Protein AF-A0A914YES5-F1 (afdb_monomer_lite)

Sequence (134 aa):
MFKFFRYTSSVRSEEGLPSLRVFNPQNTENTIIYAWILKYPDDNKVALPSVHLTKKTRITLVGTNIKVRKERAAKGCIVDLSEIHWTQFPSKDAIVLKIEFAAKSNHNPLKILHRNHQHHHRRHHQPEEDDSEI

Foldseek 3Di:
DDDQKDKDKDFQDCPPPDPPDPDDFFDLAGMKMKIKRQDQDPQQKDDDLQWADDPPKWKDWPPDPDTWDWDDDPGHIMTHRPPDPCVVDPDDRMTIIIIHRTTHGGPDVVVVVVVVVVVVVVVPDDPDDPPDDD

Radius of gyration: 21.92 Å; chains: 1; bounding box: 46×76×44 Å

pLDDT: mean 78.02, std 16.28, range [42.34, 95.81]

Secondary structure (DSSP, 8-state):
----EEEEEEES--TTS-TT-SS----TTTEEEEEEESS--TTSEEEETT----TT-EEEETTS--B-EEEE-SSSEEEE-TT--GGGSS--S-EEEEEES-PPTT--HHHHHHHHHHHHHTTS-PPPP-----

InterPro domains:
  IPR013780 Glycosyl hydrolase, all-beta [G3DSA:2.60.40.1180] (5-105)
  IPR031919 Alpha-L-fucosidase, C-terminal [PF16757] (26-100)

Organism: NCBI:txid310955

Structure (mmCIF, N/CA/C/O backbone):
data_AF-A0A914YES5-F1
#
_entry.id   AF-A0A914YES5-F1
#
loop_
_atom_site.group_PDB
_atom_site.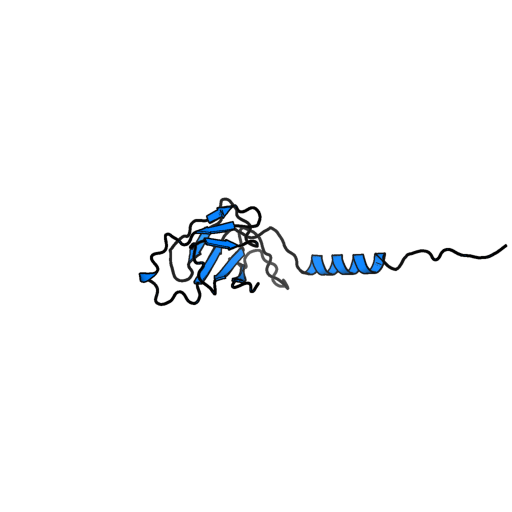id
_atom_site.type_symbol
_atom_site.label_atom_id
_atom_site.label_alt_id
_atom_site.label_comp_id
_atom_site.label_asym_id
_atom_site.label_entity_id
_atom_site.label_seq_id
_atom_site.pdbx_PDB_ins_code
_atom_site.Cartn_x
_atom_site.Cartn_y
_atom_site.Cartn_z
_atom_site.occupancy
_atom_site.B_iso_or_equiv
_atom_site.auth_seq_id
_atom_site.auth_comp_id
_atom_site.auth_asym_id
_atom_site.auth_atom_id
_atom_site.pdbx_PDB_model_num
ATOM 1 N N . MET A 1 1 ? -6.758 -20.941 5.580 1.00 45.00 1 MET A N 1
ATOM 2 C CA . MET A 1 1 ? -6.649 -19.516 5.974 1.00 45.00 1 MET A CA 1
ATOM 3 C C . MET A 1 1 ? -6.922 -18.654 4.748 1.00 45.00 1 MET A C 1
ATOM 5 O O . MET A 1 1 ? -6.139 -18.698 3.805 1.00 45.00 1 MET A O 1
ATOM 9 N N . PHE A 1 2 ? -8.053 -17.948 4.705 1.00 42.94 2 PHE A N 1
ATOM 10 C CA . PHE A 1 2 ? -8.383 -17.067 3.581 1.00 42.94 2 PHE A CA 1
ATOM 11 C C . PHE A 1 2 ? -7.516 -15.804 3.638 1.00 42.94 2 PHE A C 1
ATOM 13 O O . PHE A 1 2 ? -7.369 -15.189 4.692 1.00 42.94 2 PHE A O 1
ATOM 20 N N . LYS A 1 3 ? -6.906 -15.434 2.508 1.00 57.59 3 LYS A N 1
ATOM 21 C CA . LYS A 1 3 ? -6.183 -14.165 2.374 1.00 57.59 3 LYS A CA 1
ATOM 22 C C . LYS A 1 3 ? -7.201 -13.077 2.038 1.00 57.59 3 LYS A C 1
ATOM 24 O O . LYS A 1 3 ? -7.710 -13.054 0.924 1.00 57.59 3 LYS A O 1
ATOM 29 N N . PHE A 1 4 ? -7.461 -12.164 2.969 1.00 71.88 4 PHE A N 1
ATOM 30 C CA . PHE A 1 4 ? -8.372 -11.022 2.777 1.00 71.88 4 PHE A CA 1
ATOM 31 C C . PHE A 1 4 ? -7.710 -9.831 2.066 1.00 71.88 4 PHE A C 1
ATOM 33 O O . PHE A 1 4 ? -8.150 -8.690 2.205 1.00 71.88 4 PHE A O 1
ATOM 40 N N . PHE A 1 5 ? -6.642 -10.100 1.310 1.00 73.31 5 PHE A N 1
ATOM 41 C CA . PHE A 1 5 ? -5.857 -9.086 0.624 1.00 73.31 5 PHE A CA 1
ATOM 42 C C . PHE A 1 5 ? -5.791 -9.373 -0.872 1.00 73.31 5 PHE A C 1
ATOM 44 O O . PHE A 1 5 ? -5.498 -10.499 -1.290 1.00 73.31 5 PHE A O 1
ATOM 51 N N . ARG A 1 6 ? -6.014 -8.338 -1.683 1.00 82.75 6 ARG A N 1
ATOM 52 C CA . ARG A 1 6 ? -5.779 -8.365 -3.132 1.00 82.75 6 ARG A CA 1
ATOM 53 C C . ARG A 1 6 ? -4.792 -7.267 -3.504 1.00 82.75 6 ARG A C 1
ATOM 55 O O . ARG A 1 6 ? -4.905 -6.143 -3.026 1.00 82.75 6 ARG A O 1
ATOM 62 N N . TYR A 1 7 ? -3.838 -7.601 -4.366 1.00 81.44 7 TYR A N 1
ATOM 63 C CA . TYR A 1 7 ? -2.872 -6.649 -4.904 1.00 81.44 7 TYR A CA 1
ATOM 64 C C . TYR A 1 7 ? -3.145 -6.424 -6.381 1.00 81.44 7 TYR A C 1
ATOM 66 O O . TYR A 1 7 ? -3.350 -7.377 -7.131 1.00 81.44 7 TYR A O 1
ATOM 74 N N . THR A 1 8 ? -3.087 -5.167 -6.792 1.00 85.12 8 THR A N 1
ATOM 75 C CA . THR A 1 8 ? -2.988 -4.768 -8.198 1.00 85.12 8 THR A CA 1
ATOM 76 C C . THR A 1 8 ? -1.851 -3.758 -8.325 1.00 85.12 8 THR A C 1
ATOM 78 O O . THR A 1 8 ? -1.425 -3.174 -7.326 1.00 85.12 8 THR A O 1
ATOM 81 N N . SER A 1 9 ? -1.305 -3.576 -9.523 1.00 81.50 9 SER A N 1
ATOM 82 C CA . SER A 1 9 ? -0.230 -2.609 -9.751 1.00 81.50 9 SER A CA 1
ATOM 83 C C . SER A 1 9 ? -0.418 -1.887 -11.072 1.00 81.50 9 SER A C 1
ATOM 85 O O . SER A 1 9 ? -0.776 -2.523 -12.063 1.00 81.50 9 SER A O 1
ATOM 87 N N . SER A 1 10 ? -0.090 -0.602 -11.103 1.00 84.31 10 SER A N 1
ATOM 88 C CA . SER A 1 10 ? -0.035 0.207 -12.317 1.00 84.31 10 SER A CA 1
ATOM 89 C C . SER A 1 10 ? 1.341 0.845 -12.474 1.00 84.31 10 SER A C 1
ATOM 91 O O . SER A 1 10 ? 2.097 0.981 -11.505 1.00 84.31 10 SER A O 1
ATOM 93 N N . VAL A 1 11 ? 1.662 1.245 -13.702 1.00 84.94 11 VAL A N 1
ATOM 94 C CA . VAL A 1 11 ? 2.790 2.144 -13.946 1.00 84.94 11 VAL A CA 1
ATOM 95 C C . VAL A 1 11 ? 2.364 3.580 -13.643 1.00 84.94 11 VAL A C 1
ATOM 97 O O . VAL A 1 11 ? 1.195 3.932 -13.800 1.00 84.94 11 VAL A O 1
ATOM 100 N N . ARG A 1 12 ? 3.287 4.399 -13.142 1.00 83.38 12 ARG A N 1
ATOM 101 C CA . ARG A 1 12 ? 3.046 5.812 -12.829 1.00 83.38 12 ARG A CA 1
ATOM 102 C C . ARG A 1 12 ? 3.146 6.684 -14.082 1.00 83.38 12 ARG A C 1
ATOM 104 O O . ARG A 1 12 ? 2.411 7.657 -14.188 1.00 83.38 12 ARG A O 1
ATOM 111 N N . SER A 1 13 ? 4.056 6.338 -14.986 1.00 82.25 13 SER A N 1
ATOM 112 C CA . SER A 1 13 ? 4.276 6.965 -16.285 1.00 82.25 13 SER A CA 1
ATOM 113 C C . SER A 1 13 ? 4.534 5.899 -17.347 1.00 82.25 13 SER A C 1
ATOM 115 O O . SER A 1 13 ? 5.159 4.871 -17.081 1.00 82.25 13 SER A O 1
ATOM 117 N N . GLU A 1 14 ? 4.059 6.171 -18.555 1.00 83.06 14 GLU A N 1
ATOM 118 C CA . GLU A 1 14 ? 4.331 5.391 -19.765 1.00 83.06 14 GLU A CA 1
ATOM 119 C C . GLU A 1 14 ? 5.672 5.777 -20.414 1.00 83.06 14 GLU A C 1
ATOM 121 O O . GLU A 1 14 ? 6.181 5.075 -21.286 1.00 83.06 14 GLU A O 1
ATOM 126 N N . GLU A 1 15 ? 6.266 6.890 -19.979 1.00 82.81 15 GLU A N 1
ATOM 127 C CA . GLU A 1 15 ? 7.510 7.421 -20.525 1.00 82.81 15 GLU A CA 1
ATOM 128 C C . GLU A 1 15 ? 8.677 6.439 -20.339 1.00 82.81 15 GLU A C 1
ATOM 130 O O . GLU A 1 15 ? 8.901 5.894 -19.255 1.00 82.81 15 GLU A O 1
ATOM 135 N N . GLY A 1 16 ? 9.415 6.190 -21.423 1.00 77.38 16 GLY A N 1
ATOM 136 C CA . GLY A 1 16 ? 10.532 5.244 -21.441 1.00 77.38 16 GLY A CA 1
ATOM 137 C C . GLY A 1 16 ? 10.126 3.764 -21.412 1.00 77.38 16 GLY A C 1
ATOM 138 O O . GLY A 1 16 ? 11.004 2.901 -21.346 1.00 77.38 16 GLY A O 1
ATOM 139 N N . LEU A 1 17 ? 8.828 3.440 -21.470 1.00 80.50 17 LEU A N 1
ATOM 140 C CA . LEU A 1 17 ? 8.360 2.059 -21.585 1.00 80.50 17 LEU A CA 1
ATOM 141 C C . LEU A 1 17 ? 8.227 1.630 -23.058 1.00 80.50 17 LEU A C 1
ATOM 143 O O . LEU A 1 17 ? 7.772 2.415 -23.889 1.00 80.50 17 LEU A O 1
ATOM 147 N N . PRO A 1 18 ? 8.557 0.369 -23.403 1.00 79.81 18 PRO A N 1
ATOM 148 C CA . PRO A 1 18 ? 8.315 -0.151 -24.746 1.00 79.81 18 PRO A CA 1
ATOM 149 C C . PRO A 1 18 ? 6.818 -0.144 -25.087 1.00 79.81 18 PRO A C 1
ATOM 151 O O . PRO A 1 18 ? 5.991 -0.584 -24.282 1.00 79.81 18 PRO A O 1
ATOM 154 N N . SER A 1 19 ? 6.478 0.298 -26.299 1.00 79.62 19 SER A N 1
ATOM 155 C CA . SER A 1 19 ? 5.096 0.363 -26.799 1.00 79.62 19 SER A CA 1
ATOM 156 C C . SER A 1 19 ? 4.459 -1.016 -26.999 1.00 79.62 19 SER A C 1
ATOM 158 O O . SER A 1 19 ? 3.266 -1.179 -26.775 1.00 79.62 19 SER A O 1
ATOM 160 N N . LEU A 1 20 ? 5.253 -2.032 -27.354 1.00 80.69 20 LEU A N 1
ATOM 161 C CA . LEU A 1 20 ? 4.804 -3.415 -27.585 1.00 80.69 20 LEU A CA 1
ATOM 162 C C . LEU A 1 20 ? 4.996 -4.327 -26.362 1.00 80.69 20 LEU A C 1
ATOM 164 O O . LEU A 1 20 ? 5.201 -5.536 -26.489 1.00 80.69 20 LEU A O 1
ATOM 168 N N . ARG A 1 21 ? 4.986 -3.765 -25.151 1.00 76.00 21 ARG A N 1
ATOM 169 C CA . ARG A 1 21 ? 5.141 -4.577 -23.941 1.00 76.00 21 ARG A CA 1
ATOM 170 C C . ARG A 1 21 ? 3.879 -5.406 -23.685 1.00 76.00 21 ARG A C 1
ATOM 172 O O . ARG A 1 21 ? 2.768 -4.892 -23.680 1.00 76.00 21 ARG A O 1
ATOM 179 N N . VAL A 1 22 ? 4.068 -6.689 -23.391 1.00 79.50 22 VAL A N 1
ATOM 180 C CA . VAL A 1 22 ? 2.972 -7.603 -23.010 1.00 79.50 22 VAL A CA 1
ATOM 181 C C . VAL A 1 22 ? 2.697 -7.610 -21.501 1.00 79.50 22 VAL A C 1
ATOM 183 O O . VAL A 1 22 ? 1.740 -8.222 -21.039 1.00 79.50 22 VAL A O 1
ATOM 186 N N . PHE A 1 23 ? 3.539 -6.936 -20.712 1.00 75.62 23 PHE A N 1
ATOM 187 C CA . PHE A 1 23 ? 3.364 -6.752 -19.274 1.00 75.62 23 PHE A CA 1
ATOM 188 C C . PHE A 1 23 ? 3.914 -5.394 -18.830 1.00 75.62 23 PHE A C 1
ATOM 190 O O . PHE A 1 23 ? 4.800 -4.822 -19.467 1.00 75.62 23 PHE A O 1
ATOM 197 N N . ASN A 1 24 ? 3.421 -4.900 -17.696 1.00 74.44 24 ASN A N 1
ATOM 198 C CA . ASN A 1 24 ? 3.939 -3.689 -17.070 1.00 74.44 24 ASN A CA 1
ATOM 199 C C . ASN A 1 24 ? 5.187 -4.020 -16.241 1.00 74.44 24 ASN A C 1
ATOM 201 O O . ASN A 1 24 ? 5.087 -4.820 -15.303 1.00 74.44 24 ASN A O 1
ATOM 205 N N . PRO A 1 25 ? 6.361 -3.438 -16.551 1.00 75.44 25 PRO A N 1
ATOM 206 C CA . PRO A 1 25 ? 7.550 -3.667 -15.752 1.00 75.44 25 PRO A CA 1
ATOM 207 C C . PRO A 1 25 ? 7.325 -3.123 -14.346 1.00 75.44 25 PRO A C 1
ATOM 209 O O . PRO A 1 25 ? 7.072 -1.937 -14.144 1.00 75.44 25 PRO A O 1
ATOM 212 N N . GLN A 1 26 ? 7.433 -4.013 -13.365 1.00 75.94 26 GLN A N 1
ATOM 213 C CA . GLN A 1 26 ? 7.439 -3.618 -11.970 1.00 75.94 26 GLN A CA 1
ATOM 214 C C . GLN A 1 26 ? 8.858 -3.177 -11.623 1.00 75.94 26 GLN A C 1
ATOM 216 O O . GLN A 1 26 ? 9.774 -3.992 -11.539 1.00 75.94 26 GLN A O 1
ATOM 221 N N . ASN A 1 27 ? 9.051 -1.872 -11.486 1.00 81.56 27 ASN A N 1
ATOM 222 C CA . ASN A 1 27 ? 10.268 -1.276 -10.952 1.00 81.56 27 ASN A CA 1
ATOM 223 C C . ASN A 1 27 ? 9.915 -0.305 -9.823 1.00 81.56 27 ASN A C 1
ATOM 225 O O . ASN A 1 27 ? 8.802 0.218 -9.759 1.00 81.56 27 ASN A O 1
ATOM 229 N N . THR A 1 28 ? 10.856 -0.084 -8.910 1.00 80.94 28 THR A N 1
ATOM 230 C CA . THR A 1 28 ? 10.608 0.705 -7.703 1.00 80.94 28 THR A CA 1
ATOM 231 C C . THR A 1 28 ? 10.026 2.078 -8.022 1.00 80.94 28 THR A C 1
ATOM 233 O O . THR A 1 28 ? 9.054 2.475 -7.398 1.00 80.94 28 THR A O 1
ATOM 236 N N . GLU A 1 29 ? 10.591 2.804 -8.980 1.00 82.38 29 GLU A N 1
ATOM 237 C CA . GLU A 1 29 ? 10.307 4.230 -9.173 1.00 82.38 29 GLU A CA 1
ATOM 238 C C . GLU A 1 29 ? 9.003 4.503 -9.924 1.00 82.38 29 GLU A C 1
ATOM 240 O O . GLU A 1 29 ? 8.326 5.495 -9.647 1.00 82.38 29 GLU A O 1
ATOM 245 N N . ASN A 1 30 ? 8.631 3.600 -10.829 1.00 83.38 30 ASN A N 1
ATOM 246 C CA . ASN A 1 30 ? 7.504 3.760 -11.734 1.00 83.38 30 ASN A CA 1
ATOM 247 C C . ASN A 1 30 ? 6.317 2.848 -11.390 1.00 83.38 30 ASN A C 1
ATOM 249 O O . ASN A 1 30 ? 5.336 2.847 -12.116 1.00 83.38 30 ASN A O 1
ATOM 253 N N . THR A 1 31 ? 6.369 2.066 -10.308 1.00 87.19 31 THR A N 1
ATOM 254 C CA . THR A 1 31 ? 5.254 1.176 -9.931 1.00 87.19 31 THR A CA 1
ATOM 255 C C . THR A 1 31 ? 4.472 1.725 -8.752 1.00 87.19 31 THR A C 1
ATOM 257 O O . THR A 1 31 ? 5.034 2.024 -7.694 1.00 87.19 31 THR A O 1
ATOM 260 N N . ILE A 1 32 ? 3.155 1.776 -8.922 1.00 90.50 32 ILE A N 1
ATOM 261 C CA . ILE A 1 32 ? 2.189 2.020 -7.857 1.00 90.50 32 ILE A CA 1
ATOM 262 C C . ILE A 1 32 ? 1.484 0.696 -7.574 1.00 90.50 32 ILE A C 1
ATOM 264 O O . ILE A 1 32 ? 0.965 0.056 -8.485 1.00 90.50 32 ILE A O 1
ATOM 268 N N . ILE A 1 33 ? 1.480 0.269 -6.316 1.00 91.12 33 ILE A N 1
ATOM 269 C CA . ILE A 1 33 ? 0.787 -0.935 -5.858 1.00 91.12 33 ILE A CA 1
ATOM 270 C C . ILE A 1 33 ? -0.471 -0.494 -5.110 1.00 91.12 33 ILE A C 1
ATOM 272 O O . ILE A 1 33 ? -0.399 0.346 -4.216 1.00 91.12 33 ILE A O 1
ATOM 276 N N . TYR A 1 34 ? -1.611 -1.089 -5.441 1.00 92.69 34 TYR A N 1
ATOM 277 C CA . TYR A 1 34 ? -2.857 -0.930 -4.702 1.00 92.69 34 TYR A CA 1
ATOM 278 C C . TYR A 1 34 ? -3.141 -2.211 -3.925 1.00 92.69 34 TYR A C 1
ATOM 280 O O . TYR A 1 34 ? -3.314 -3.279 -4.521 1.00 92.69 34 TYR A O 1
ATOM 288 N N . ALA A 1 35 ? -3.164 -2.104 -2.599 1.00 92.38 35 ALA A N 1
ATOM 289 C CA . ALA A 1 35 ? -3.479 -3.208 -1.702 1.00 92.38 35 ALA A CA 1
ATOM 290 C C . ALA A 1 35 ? -4.887 -3.022 -1.134 1.00 92.38 35 ALA A C 1
ATOM 292 O O . ALA A 1 35 ? -5.134 -2.091 -0.371 1.00 92.38 35 ALA A O 1
ATOM 293 N N . TRP A 1 36 ? -5.790 -3.919 -1.513 1.00 91.94 36 TRP A N 1
ATOM 294 C CA . TRP A 1 36 ? -7.152 -3.988 -1.004 1.00 91.94 36 TRP A CA 1
ATOM 295 C C . TRP A 1 36 ? -7.167 -4.808 0.279 1.00 91.94 36 TRP A C 1
ATOM 297 O O . TRP A 1 36 ? -6.708 -5.950 0.283 1.00 91.94 36 TRP A O 1
ATOM 307 N N . ILE A 1 37 ? -7.702 -4.227 1.343 1.00 90.19 37 ILE A N 1
ATOM 308 C CA . ILE A 1 37 ? -7.911 -4.825 2.657 1.00 90.19 37 ILE A CA 1
ATOM 309 C C . ILE A 1 37 ? -9.419 -5.013 2.800 1.00 90.19 37 ILE A C 1
ATOM 311 O O . ILE A 1 37 ? -10.146 -4.040 2.970 1.00 90.19 37 ILE A O 1
ATOM 315 N N . LEU A 1 38 ? -9.881 -6.258 2.675 1.00 87.62 38 LEU A N 1
ATOM 316 C CA . LEU A 1 38 ? -11.312 -6.610 2.680 1.00 87.62 38 LEU A CA 1
ATOM 317 C C . LEU A 1 38 ? -11.836 -6.979 4.072 1.00 87.62 38 LEU A C 1
ATOM 319 O O . LEU A 1 38 ? -13.021 -7.221 4.258 1.00 87.62 38 LEU A O 1
ATOM 323 N N . LYS A 1 39 ? -10.930 -7.099 5.042 1.00 84.62 39 LYS A N 1
ATOM 324 C CA . LYS A 1 39 ? -11.258 -7.296 6.446 1.00 84.62 39 LYS A CA 1
ATOM 325 C C . LYS A 1 39 ? -10.313 -6.441 7.267 1.00 84.62 39 LYS A C 1
ATOM 327 O O . LYS A 1 39 ? -9.095 -6.601 7.161 1.00 84.62 39 LYS A O 1
ATOM 332 N N . TYR A 1 40 ? -10.880 -5.542 8.061 1.00 82.50 40 TYR A N 1
ATOM 333 C CA . TYR A 1 40 ? -10.103 -4.707 8.961 1.00 82.50 40 TYR A CA 1
ATOM 334 C C . TYR A 1 40 ? -9.399 -5.575 10.023 1.00 82.50 40 TYR A C 1
ATOM 336 O O . TYR A 1 40 ? -10.046 -6.466 10.578 1.00 82.50 40 TYR A O 1
ATOM 344 N N . PRO A 1 41 ? -8.092 -5.383 10.278 1.00 84.88 41 PRO A N 1
ATOM 345 C CA . PRO A 1 41 ? -7.383 -6.141 11.304 1.00 84.88 41 PRO A CA 1
ATOM 346 C C . PRO A 1 41 ? -7.729 -5.633 12.709 1.00 84.88 41 PRO A C 1
ATOM 348 O O . PRO A 1 41 ? -7.746 -4.426 12.950 1.00 84.88 41 PRO A O 1
ATOM 351 N N . ASP A 1 42 ? -7.944 -6.551 13.650 1.00 84.81 42 ASP A N 1
ATOM 352 C CA . ASP A 1 42 ? -8.326 -6.210 15.029 1.00 84.81 42 ASP A CA 1
ATOM 353 C C . ASP A 1 42 ? -7.211 -5.454 15.782 1.00 84.81 42 ASP A C 1
ATOM 355 O O . ASP A 1 42 ? -7.484 -4.625 16.646 1.00 84.81 42 ASP A O 1
ATOM 359 N N . ASP A 1 43 ? -5.947 -5.688 15.418 1.00 89.31 43 ASP A N 1
ATOM 360 C CA . ASP A 1 43 ? -4.761 -5.057 16.014 1.00 89.31 43 ASP A CA 1
ATOM 361 C C . ASP A 1 43 ? -4.317 -3.769 15.295 1.00 89.31 43 ASP A C 1
ATOM 363 O O . ASP A 1 43 ? -3.260 -3.217 15.602 1.00 89.31 43 ASP A O 1
ATOM 367 N N . ASN A 1 44 ? -5.116 -3.279 14.339 1.00 90.88 44 ASN A N 1
ATOM 368 C CA . ASN A 1 44 ? -4.798 -2.146 13.463 1.00 90.88 44 ASN A CA 1
ATOM 369 C C . ASN A 1 44 ? -3.521 -2.329 12.618 1.00 90.88 44 ASN A C 1
ATOM 371 O O . ASN A 1 44 ? -3.035 -1.355 12.038 1.00 90.88 44 ASN A O 1
ATOM 375 N N . LYS A 1 45 ? -2.973 -3.546 12.500 1.00 92.25 45 LYS A N 1
ATOM 376 C CA . LYS A 1 45 ? -1.753 -3.807 11.731 1.00 92.25 45 LYS A CA 1
ATOM 377 C C . LYS A 1 45 ? -2.041 -4.676 10.517 1.00 92.25 45 LYS A C 1
ATOM 379 O O . LYS A 1 45 ? -2.682 -5.719 10.577 1.00 92.25 45 LYS A O 1
ATOM 384 N N . VAL A 1 46 ? -1.511 -4.259 9.371 1.00 91.12 46 VAL A N 1
ATOM 385 C CA . VAL A 1 46 ? -1.635 -4.999 8.112 1.00 91.12 46 VAL A CA 1
ATOM 386 C C . VAL A 1 46 ? -0.266 -5.449 7.642 1.00 91.12 46 VAL A C 1
ATOM 388 O O . VAL A 1 46 ? 0.574 -4.634 7.264 1.00 91.12 46 VAL A O 1
ATOM 391 N N . ALA A 1 47 ? -0.052 -6.761 7.597 1.00 90.81 47 ALA A N 1
ATOM 392 C CA . ALA A 1 47 ? 1.135 -7.338 6.983 1.00 90.81 47 ALA A CA 1
ATOM 393 C C . ALA A 1 47 ? 0.978 -7.411 5.454 1.00 90.81 47 ALA A C 1
ATOM 395 O O . ALA A 1 47 ? 0.060 -8.045 4.933 1.00 90.81 47 ALA A O 1
ATOM 396 N N . LEU A 1 48 ? 1.914 -6.806 4.724 1.00 89.50 48 LEU A N 1
ATOM 397 C CA . LEU A 1 48 ? 2.001 -6.816 3.267 1.00 89.50 48 LEU A CA 1
ATOM 398 C C . LEU A 1 48 ? 3.279 -7.550 2.816 1.00 89.50 48 LEU A C 1
ATOM 400 O O . LEU A 1 48 ? 4.299 -6.920 2.516 1.00 89.50 48 LEU A O 1
ATOM 404 N N . PRO A 1 49 ? 3.260 -8.893 2.741 1.00 85.75 49 PRO A N 1
ATOM 405 C CA . PRO A 1 49 ? 4.466 -9.696 2.525 1.00 85.75 49 PRO A CA 1
ATOM 406 C C . PRO A 1 49 ? 5.093 -9.528 1.135 1.00 85.75 49 PRO A C 1
ATOM 408 O O . PRO A 1 49 ? 6.281 -9.795 0.955 1.00 85.75 49 PRO A O 1
ATOM 411 N N . SER A 1 50 ? 4.306 -9.084 0.153 1.00 81.62 50 SER A N 1
ATOM 412 C CA . SER A 1 50 ? 4.737 -8.905 -1.239 1.00 81.62 50 SER A CA 1
ATOM 413 C C . SER A 1 50 ? 5.304 -7.513 -1.538 1.00 81.62 50 SER A C 1
ATOM 415 O O . SER A 1 50 ? 5.797 -7.284 -2.640 1.00 81.62 50 SER A O 1
ATOM 417 N N . VAL A 1 51 ? 5.246 -6.583 -0.581 1.00 86.19 51 VAL A N 1
ATOM 418 C CA . VAL A 1 51 ? 5.669 -5.190 -0.772 1.00 86.19 51 VAL A CA 1
ATOM 419 C C . VAL A 1 51 ? 7.131 -5.030 -0.376 1.00 86.19 51 VAL A C 1
ATOM 421 O O . VAL A 1 51 ? 7.518 -5.332 0.749 1.00 86.19 51 VAL A O 1
ATOM 424 N N . HIS A 1 52 ? 7.966 -4.529 -1.283 1.00 87.31 52 HIS A N 1
ATOM 425 C CA . HIS A 1 52 ? 9.385 -4.327 -1.017 1.00 87.31 52 HIS A CA 1
ATOM 426 C C . HIS A 1 52 ? 9.660 -2.899 -0.536 1.00 87.31 52 HIS A C 1
ATOM 428 O O . HIS A 1 52 ? 9.767 -1.971 -1.328 1.00 87.31 52 H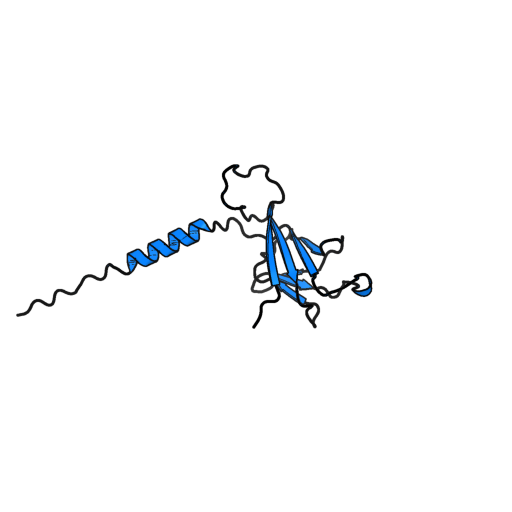IS A O 1
ATOM 434 N N . LEU A 1 53 ? 9.804 -2.720 0.778 1.00 87.75 53 LEU A N 1
ATOM 435 C CA . LEU A 1 53 ? 10.097 -1.411 1.365 1.00 87.75 53 LEU A CA 1
ATOM 436 C C . LEU A 1 53 ? 11.450 -0.843 0.932 1.00 87.75 53 LEU A C 1
ATOM 438 O O . LEU A 1 53 ? 12.507 -1.442 1.166 1.00 87.75 53 LEU A O 1
ATOM 442 N N . THR A 1 54 ? 11.410 0.398 0.463 1.00 87.38 54 THR A N 1
ATOM 443 C CA . THR A 1 54 ? 12.564 1.267 0.245 1.00 87.38 54 THR A CA 1
ATOM 444 C C . THR A 1 54 ? 12.500 2.485 1.166 1.00 87.38 54 THR A C 1
ATOM 446 O O . THR A 1 54 ? 11.469 2.776 1.776 1.00 87.38 54 THR A O 1
ATOM 449 N N . LYS A 1 55 ? 13.601 3.243 1.252 1.00 87.12 55 LYS A N 1
ATOM 450 C CA . LYS A 1 55 ? 13.638 4.505 2.014 1.00 87.12 55 LYS A CA 1
ATOM 451 C C . LYS A 1 55 ? 12.642 5.545 1.477 1.00 87.12 55 LYS A C 1
ATOM 453 O O . LYS A 1 55 ? 12.172 6.381 2.237 1.00 87.12 55 LYS A O 1
ATOM 458 N N . LYS A 1 56 ? 12.303 5.472 0.185 1.00 90.50 56 LYS A N 1
ATOM 459 C CA . LYS A 1 56 ? 11.370 6.388 -0.488 1.00 90.50 56 LYS A CA 1
ATOM 460 C C . LYS A 1 56 ? 9.920 5.896 -0.463 1.00 90.50 56 LYS A C 1
ATOM 462 O O . LYS A 1 56 ? 9.049 6.622 -0.930 1.00 90.50 56 LYS A O 1
ATOM 467 N N . THR A 1 57 ? 9.643 4.691 0.052 1.00 92.25 57 THR A N 1
ATOM 468 C CA . THR A 1 57 ? 8.286 4.130 0.033 1.00 92.25 57 THR A CA 1
ATOM 469 C C . THR A 1 57 ? 7.295 5.076 0.700 1.00 92.25 57 THR A C 1
ATOM 471 O O . THR A 1 57 ? 7.519 5.555 1.816 1.00 92.25 57 THR A O 1
ATOM 474 N N . ARG A 1 58 ? 6.166 5.307 0.035 1.00 94.38 58 ARG A N 1
ATOM 475 C CA . ARG A 1 58 ? 5.038 6.078 0.560 1.00 94.38 58 ARG A CA 1
ATOM 476 C C . ARG A 1 58 ? 3.803 5.201 0.531 1.00 94.38 58 ARG A C 1
ATOM 478 O O . ARG A 1 58 ? 3.584 4.499 -0.448 1.00 94.38 58 ARG A O 1
ATOM 485 N N . ILE A 1 59 ? 3.031 5.230 1.610 1.00 95.25 59 ILE A N 1
ATOM 486 C CA . ILE A 1 59 ? 1.763 4.511 1.698 1.00 95.25 59 ILE A CA 1
ATOM 487 C C . ILE A 1 59 ? 0.702 5.519 2.113 1.00 95.25 59 ILE A C 1
ATOM 489 O O . ILE A 1 59 ? 0.869 6.212 3.119 1.00 95.25 59 ILE A O 1
ATOM 493 N N . THR A 1 60 ? -0.348 5.626 1.311 1.00 95.81 60 THR A N 1
ATOM 494 C CA . THR A 1 60 ? -1.483 6.515 1.552 1.00 95.81 60 THR A CA 1
ATOM 495 C C . THR A 1 60 ? -2.785 5.758 1.406 1.00 95.81 60 THR A C 1
ATOM 497 O O . THR A 1 60 ? -2.894 4.844 0.589 1.00 95.81 60 THR A O 1
ATOM 500 N N . LEU A 1 61 ? -3.793 6.168 2.160 1.00 93.62 61 LEU A N 1
ATOM 501 C CA . LEU A 1 61 ? -5.143 5.653 2.003 1.00 93.62 61 LEU A CA 1
ATOM 502 C C . LEU A 1 61 ? -5.792 6.274 0.753 1.00 93.62 61 LEU A C 1
ATOM 504 O O . LEU A 1 61 ? -5.831 7.498 0.619 1.00 93.62 61 LEU A O 1
ATOM 508 N N . VAL A 1 62 ? -6.261 5.442 -0.183 1.00 92.38 62 VAL A N 1
ATOM 509 C CA . VAL A 1 62 ? -6.883 5.899 -1.440 1.00 92.38 62 VAL A CA 1
ATOM 510 C C . VAL A 1 62 ? -8.099 6.774 -1.147 1.00 92.38 62 VAL A C 1
ATOM 512 O O . VAL A 1 62 ? -8.854 6.509 -0.218 1.00 92.38 62 VAL A O 1
ATOM 515 N N . GLY A 1 63 ? -8.275 7.829 -1.945 1.00 88.06 63 GLY A N 1
ATOM 516 C CA . GLY A 1 63 ? -9.340 8.815 -1.745 1.00 88.06 63 GLY A CA 1
ATOM 517 C C . GLY A 1 63 ? -9.040 9.833 -0.643 1.00 88.06 63 GLY A C 1
ATOM 518 O O . GLY A 1 63 ? -9.862 10.704 -0.387 1.00 88.06 63 GLY A O 1
ATOM 519 N N . THR A 1 64 ? -7.863 9.762 -0.010 1.00 89.75 64 THR A N 1
ATOM 520 C CA . THR A 1 64 ? -7.451 10.689 1.049 1.00 89.75 64 THR A CA 1
ATOM 521 C C . THR A 1 64 ? -5.992 11.120 0.889 1.00 89.75 64 THR A C 1
ATOM 523 O O . THR A 1 64 ? -5.228 10.541 0.115 1.00 89.75 64 THR A O 1
ATOM 526 N N . ASN A 1 65 ? -5.582 12.102 1.694 1.00 90.50 65 ASN A N 1
ATOM 527 C CA . ASN A 1 65 ? -4.180 12.499 1.850 1.00 90.50 65 ASN A CA 1
ATOM 528 C C . ASN A 1 65 ? -3.509 11.871 3.086 1.00 90.50 65 ASN A C 1
ATOM 530 O O . ASN A 1 65 ? -2.374 12.224 3.418 1.00 90.50 65 ASN A O 1
ATOM 534 N N . ILE A 1 66 ? -4.190 10.945 3.771 1.00 93.06 66 ILE A N 1
ATOM 535 C CA . ILE A 1 66 ? -3.685 10.319 4.993 1.00 93.06 6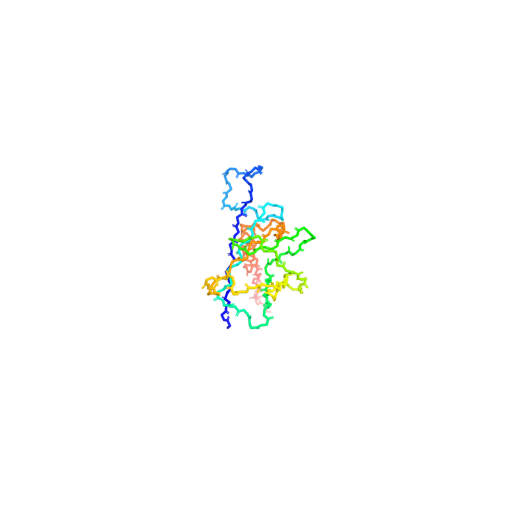6 ILE A CA 1
ATOM 536 C C . ILE A 1 66 ? -2.528 9.388 4.633 1.00 93.06 66 ILE A C 1
ATOM 538 O O . ILE A 1 66 ? -2.678 8.438 3.8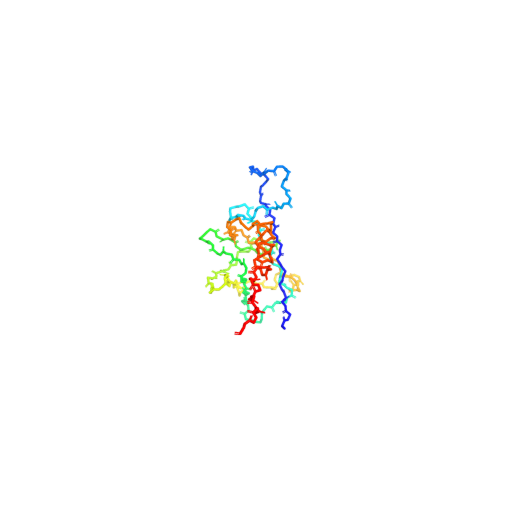59 1.00 93.06 66 ILE A O 1
ATOM 542 N N . LYS A 1 67 ? -1.358 9.675 5.207 1.00 94.56 67 LYS A N 1
ATOM 543 C CA . LYS A 1 67 ? -0.176 8.813 5.143 1.00 94.56 67 LYS A CA 1
ATOM 544 C C . LYS A 1 67 ? -0.207 7.869 6.332 1.00 94.56 67 LYS A C 1
ATOM 546 O O . LYS A 1 67 ? -0.450 8.306 7.448 1.00 94.56 67 LYS A O 1
ATOM 551 N N . VAL A 1 68 ? 0.091 6.602 6.087 1.00 94.38 68 VAL A N 1
ATOM 552 C CA . VAL A 1 68 ? 0.138 5.583 7.140 1.00 94.38 68 VAL A CA 1
ATOM 553 C C . VAL A 1 68 ? 1.576 5.232 7.481 1.00 94.38 68 VAL A C 1
ATOM 555 O O . VAL A 1 68 ? 2.472 5.254 6.620 1.00 94.38 68 VAL A O 1
ATOM 558 N N . ARG A 1 69 ? 1.803 4.913 8.755 1.00 94.50 69 ARG A N 1
ATOM 559 C CA . ARG A 1 69 ? 3.103 4.445 9.223 1.00 94.50 69 ARG A CA 1
ATOM 560 C C . ARG A 1 69 ? 3.367 3.046 8.690 1.00 94.50 69 ARG A C 1
ATOM 562 O O . ARG A 1 69 ? 2.457 2.271 8.394 1.00 94.50 69 ARG A O 1
ATOM 569 N N . LYS A 1 70 ? 4.648 2.747 8.510 1.00 93.88 70 LYS A N 1
ATOM 570 C CA . LYS A 1 70 ? 5.096 1.479 7.950 1.00 93.88 70 LYS A CA 1
ATOM 571 C C . LYS A 1 70 ? 6.400 1.048 8.583 1.00 93.88 70 LYS A C 1
ATOM 573 O O . LYS A 1 70 ? 7.294 1.867 8.792 1.00 93.88 70 LYS A O 1
ATOM 578 N N . GLU A 1 71 ? 6.522 -0.248 8.783 1.00 93.12 71 GLU A N 1
ATOM 579 C CA . GLU A 1 71 ? 7.668 -0.880 9.414 1.00 93.12 71 GLU A CA 1
ATOM 580 C C . GLU A 1 71 ? 8.171 -2.026 8.541 1.00 93.12 71 GLU A C 1
ATOM 582 O O . GLU A 1 71 ? 7.413 -2.680 7.813 1.00 93.12 71 GLU A O 1
ATOM 587 N N . ARG A 1 72 ? 9.485 -2.257 8.581 1.00 91.06 72 ARG A N 1
ATOM 588 C CA . ARG A 1 72 ? 10.094 -3.380 7.870 1.00 91.06 72 ARG A CA 1
ATOM 589 C C . ARG A 1 72 ? 9.778 -4.668 8.621 1.00 91.06 72 ARG A C 1
ATOM 591 O O . ARG A 1 72 ? 10.064 -4.772 9.805 1.00 91.06 72 ARG A O 1
ATOM 598 N N . ALA A 1 73 ? 9.255 -5.653 7.901 1.00 88.31 73 ALA A N 1
ATOM 599 C CA . ALA A 1 73 ? 9.051 -7.001 8.414 1.00 88.31 73 ALA A CA 1
ATOM 600 C C . ALA A 1 73 ? 10.063 -7.972 7.791 1.00 88.31 73 ALA A C 1
ATOM 602 O O . ALA A 1 73 ? 10.681 -7.669 6.767 1.00 88.31 73 ALA A O 1
ATOM 603 N N . ALA A 1 74 ? 10.190 -9.171 8.373 1.00 83.94 74 ALA A N 1
ATOM 604 C CA . ALA A 1 74 ? 11.034 -10.239 7.826 1.00 83.94 74 ALA A CA 1
ATOM 605 C C . ALA A 1 74 ? 10.670 -10.577 6.367 1.00 83.94 74 ALA A C 1
ATOM 607 O O . ALA A 1 74 ? 11.540 -10.839 5.537 1.00 83.94 74 ALA A O 1
ATOM 608 N N . LYS A 1 75 ? 9.374 -10.520 6.036 1.00 83.19 75 LYS A N 1
ATOM 609 C CA . LYS A 1 75 ? 8.858 -10.598 4.667 1.00 83.19 75 LYS A CA 1
ATOM 610 C C . LYS A 1 75 ? 7.970 -9.384 4.409 1.00 83.19 75 LYS A C 1
ATOM 612 O O . LYS A 1 75 ? 6.874 -9.296 4.949 1.00 83.19 75 LYS A O 1
ATOM 617 N N . GLY A 1 76 ? 8.458 -8.465 3.585 1.00 87.44 76 GLY A N 1
ATOM 618 C CA . GLY A 1 76 ? 7.707 -7.303 3.118 1.00 87.44 76 GLY A CA 1
ATOM 619 C C . GLY A 1 76 ? 7.619 -6.160 4.132 1.00 87.44 76 GLY A C 1
ATOM 620 O O . GLY A 1 76 ? 8.648 -5.696 4.634 1.00 87.44 76 GLY A O 1
ATOM 621 N N . CYS A 1 77 ? 6.405 -5.679 4.410 1.00 91.38 77 CYS A N 1
ATOM 622 C CA . CYS A 1 77 ? 6.167 -4.604 5.376 1.00 91.38 77 CYS A CA 1
ATOM 623 C C . CYS A 1 77 ? 4.953 -4.827 6.269 1.00 91.38 77 CYS A C 1
ATOM 625 O O . CYS A 1 77 ? 4.055 -5.586 5.923 1.00 91.38 77 CYS A O 1
ATOM 627 N N . ILE A 1 78 ? 4.929 -4.132 7.402 1.00 93.88 78 ILE A N 1
ATOM 628 C CA . ILE A 1 78 ? 3.741 -3.958 8.236 1.00 93.88 78 ILE A CA 1
ATOM 629 C C . ILE A 1 78 ? 3.294 -2.507 8.097 1.00 93.88 78 ILE A C 1
ATOM 631 O O . ILE A 1 78 ? 4.123 -1.598 8.111 1.00 93.88 78 ILE A O 1
ATOM 635 N N . VAL A 1 79 ? 1.996 -2.300 7.922 1.00 94.31 79 VAL A N 1
ATOM 636 C CA . VAL A 1 79 ? 1.352 -0.988 7.899 1.00 94.31 79 VAL A CA 1
ATOM 637 C C . VAL A 1 79 ? 0.557 -0.831 9.182 1.00 94.31 79 VAL A C 1
ATOM 639 O O . VAL A 1 79 ? -0.219 -1.720 9.524 1.00 94.31 79 VAL A O 1
ATOM 642 N N . ASP A 1 80 ? 0.754 0.288 9.865 1.00 94.25 80 ASP A N 1
ATOM 643 C CA . ASP A 1 80 ? 0.024 0.634 11.080 1.00 94.25 80 ASP A CA 1
ATOM 644 C C . ASP A 1 80 ? -1.101 1.616 10.734 1.00 94.25 80 ASP A C 1
ATOM 646 O O . ASP A 1 80 ? -0.871 2.678 10.145 1.00 94.25 80 ASP A O 1
ATOM 650 N N . LEU A 1 81 ? -2.324 1.208 11.059 1.00 91.62 81 LEU A N 1
ATOM 651 C CA . LEU A 1 81 ? -3.564 1.923 10.794 1.00 91.62 81 LEU A CA 1
ATOM 652 C C . LEU A 1 81 ? -4.135 2.609 12.047 1.00 91.62 81 LEU A C 1
ATOM 654 O O . LEU A 1 81 ? -5.201 3.218 11.966 1.00 91.62 81 LEU A O 1
ATOM 658 N N . SER A 1 82 ? -3.455 2.516 13.195 1.00 90.75 82 SER A N 1
ATOM 659 C CA . SER A 1 82 ? -3.945 3.019 14.487 1.00 90.75 82 SER A CA 1
ATOM 660 C C . SER A 1 82 ? -4.166 4.533 14.521 1.00 90.75 82 SER A C 1
ATOM 662 O O . SER A 1 82 ? -5.058 5.004 15.219 1.00 90.75 82 SER A O 1
ATOM 664 N N . GLU A 1 83 ? -3.409 5.297 13.730 1.00 88.69 83 GLU A N 1
ATOM 665 C CA . GLU A 1 83 ? -3.535 6.760 13.654 1.00 88.69 83 GLU A CA 1
ATOM 666 C C . GLU A 1 83 ? -4.717 7.231 12.786 1.00 88.69 83 GLU A C 1
ATOM 668 O O . GLU A 1 83 ? -4.964 8.431 12.667 1.00 88.69 83 GLU A O 1
ATOM 673 N N . ILE A 1 84 ? -5.453 6.315 12.145 1.00 88.88 84 ILE A N 1
ATOM 674 C CA . ILE A 1 84 ? -6.589 6.680 11.296 1.00 88.88 84 ILE A CA 1
ATOM 675 C C . ILE A 1 84 ? -7.836 6.888 12.161 1.00 88.88 84 ILE A C 1
ATOM 677 O O . ILE A 1 84 ? -8.368 5.960 12.772 1.00 88.88 84 ILE A O 1
ATOM 681 N N . HIS A 1 85 ? -8.366 8.112 12.142 1.00 89.12 85 HIS A N 1
ATOM 682 C CA . HIS A 1 85 ? -9.648 8.445 12.761 1.00 89.12 85 HIS A CA 1
ATOM 683 C C . HIS A 1 85 ? -10.814 7.912 11.923 1.00 89.12 85 HIS A C 1
ATOM 685 O O . HIS A 1 85 ? -11.421 8.616 11.119 1.00 89.12 85 HIS A O 1
ATOM 691 N N . TRP A 1 86 ? -11.139 6.637 12.122 1.00 86.81 86 TRP A N 1
ATOM 692 C CA . TRP A 1 86 ? -12.126 5.935 11.306 1.00 86.81 86 TRP A CA 1
ATOM 693 C C . TRP A 1 86 ? -13.552 6.486 11.359 1.00 86.81 86 TRP A C 1
ATOM 695 O O . TRP A 1 86 ? -14.351 6.165 10.487 1.00 86.81 86 TRP A O 1
ATOM 705 N N . THR A 1 87 ? -13.878 7.309 12.353 1.00 85.56 87 THR A N 1
ATOM 706 C CA . THR A 1 87 ? -15.170 8.004 12.448 1.00 85.56 87 THR A CA 1
ATOM 707 C C . THR A 1 87 ? -15.409 8.979 11.295 1.00 85.56 87 THR A C 1
ATOM 709 O O . THR A 1 87 ? -16.545 9.362 11.048 1.00 85.56 87 THR A O 1
ATOM 712 N N . GLN A 1 88 ? -14.355 9.363 10.569 1.00 84.00 88 GLN A N 1
ATOM 713 C CA . GLN A 1 88 ? -14.429 10.237 9.398 1.00 84.00 88 GLN A CA 1
ATOM 714 C C . GLN A 1 88 ? -14.768 9.484 8.099 1.00 84.00 88 GLN A C 1
ATOM 716 O O . GLN A 1 88 ? -14.877 10.108 7.045 1.00 84.00 88 GLN A O 1
ATOM 721 N N . PHE A 1 89 ? -14.915 8.155 8.151 1.00 83.44 89 PHE A N 1
ATOM 722 C CA . PHE A 1 89 ? -15.155 7.314 6.980 1.00 83.44 89 PHE A CA 1
ATOM 723 C C . PHE A 1 89 ? -16.572 6.739 6.998 1.00 83.44 89 PHE A C 1
ATOM 725 O O . PHE A 1 89 ? -17.028 6.283 8.045 1.00 83.44 89 PHE A O 1
ATOM 732 N N . PRO A 1 90 ? -17.257 6.689 5.841 1.00 83.25 90 PRO A N 1
ATOM 733 C CA . PRO A 1 90 ? -18.614 6.153 5.758 1.00 83.25 90 PRO A CA 1
ATOM 734 C C . PRO A 1 90 ? -18.682 4.639 6.016 1.00 83.25 90 PRO A C 1
ATOM 736 O O . PRO A 1 90 ? -19.725 4.138 6.418 1.00 83.25 90 PRO A O 1
ATOM 739 N N . SER A 1 91 ? -17.590 3.903 5.779 1.00 82.31 91 SER A N 1
ATOM 740 C CA . SER A 1 91 ? -17.487 2.461 6.025 1.00 82.31 91 SER A CA 1
ATOM 741 C C . SER A 1 91 ? -16.018 2.016 6.140 1.00 82.31 91 SER A C 1
ATOM 743 O O . SER A 1 91 ? -15.112 2.705 5.662 1.00 82.31 91 SER A O 1
ATOM 745 N N . LYS A 1 92 ? -15.789 0.853 6.771 1.00 80.56 92 LYS A N 1
ATOM 746 C CA . LYS A 1 92 ? -14.498 0.139 6.822 1.00 80.56 92 LYS A CA 1
ATOM 747 C C . LYS A 1 92 ? -14.520 -1.210 6.088 1.00 80.56 92 LYS A C 1
ATOM 749 O O . LYS A 1 92 ? -13.602 -2.008 6.273 1.00 80.56 92 LYS A O 1
ATOM 754 N N . ASP A 1 93 ? -15.548 -1.475 5.283 1.00 83.88 93 ASP A N 1
ATOM 755 C CA . ASP A 1 93 ? -15.757 -2.785 4.646 1.00 83.88 93 ASP A CA 1
ATOM 756 C C . ASP A 1 93 ? -14.628 -3.140 3.674 1.00 83.88 93 ASP A C 1
ATOM 758 O O . ASP A 1 93 ? -14.206 -4.290 3.574 1.00 83.88 93 ASP A O 1
ATOM 762 N N . ALA A 1 94 ? -14.107 -2.133 2.975 1.00 85.94 94 ALA A N 1
ATOM 763 C CA . ALA A 1 94 ? -12.940 -2.273 2.129 1.00 85.94 94 ALA A CA 1
ATOM 764 C C . ALA A 1 94 ? -12.079 -1.015 2.205 1.00 85.94 94 ALA A C 1
ATOM 766 O O . ALA A 1 94 ? -12.544 0.104 1.992 1.00 85.94 94 ALA A O 1
ATOM 767 N N . ILE A 1 95 ? -10.794 -1.214 2.469 1.00 90.50 95 ILE A N 1
ATOM 768 C CA . ILE A 1 95 ? -9.793 -0.152 2.500 1.00 90.50 95 ILE A CA 1
ATOM 769 C C . ILE A 1 95 ? -8.778 -0.416 1.399 1.00 90.50 95 ILE A C 1
ATOM 771 O O . ILE A 1 95 ? -8.327 -1.545 1.222 1.00 90.50 95 ILE A O 1
ATOM 775 N N . VAL A 1 96 ? -8.377 0.625 0.672 1.00 93.00 96 VAL A N 1
ATOM 776 C CA . VAL A 1 96 ? -7.339 0.503 -0.354 1.00 93.00 96 VAL A CA 1
ATOM 777 C C . VAL A 1 96 ? -6.143 1.363 0.017 1.00 93.00 96 VAL A C 1
ATOM 779 O O . VAL A 1 96 ? -6.252 2.578 0.174 1.00 93.00 96 VAL A O 1
ATOM 782 N N . LEU A 1 97 ? -4.978 0.732 0.130 1.00 94.56 97 LEU A N 1
ATOM 783 C CA . LEU A 1 97 ? -3.704 1.420 0.300 1.00 94.56 97 LEU A CA 1
ATOM 784 C C . LEU A 1 97 ? -3.062 1.638 -1.067 1.00 94.56 97 LEU A C 1
ATOM 786 O O . LEU A 1 97 ? -2.843 0.681 -1.809 1.00 94.56 97 LEU A O 1
ATOM 790 N N . LYS A 1 98 ? -2.706 2.883 -1.373 1.00 95.31 98 LYS A N 1
ATOM 791 C CA . LYS A 1 98 ? -1.822 3.246 -2.480 1.00 95.31 98 LYS A CA 1
ATOM 792 C C . LYS A 1 98 ? -0.385 3.241 -1.973 1.00 95.31 98 LYS A C 1
ATOM 794 O O . LYS A 1 98 ? -0.045 3.974 -1.048 1.00 95.31 98 LYS A O 1
ATOM 799 N N . ILE A 1 99 ? 0.456 2.421 -2.585 1.00 94.31 99 ILE A N 1
ATOM 800 C CA . ILE A 1 99 ? 1.837 2.179 -2.178 1.00 94.31 99 ILE A CA 1
ATOM 801 C C . ILE A 1 99 ? 2.748 2.561 -3.344 1.00 94.31 99 ILE A C 1
ATOM 803 O O . ILE A 1 99 ? 2.724 1.940 -4.403 1.00 94.31 99 ILE A O 1
ATOM 807 N N . GLU A 1 100 ? 3.574 3.575 -3.140 1.00 93.31 100 GLU A N 1
ATOM 808 C CA . GLU A 1 100 ? 4.516 4.096 -4.130 1.00 93.31 100 GLU A CA 1
ATOM 809 C C . GLU A 1 100 ? 5.950 3.757 -3.708 1.00 93.31 100 GLU A C 1
ATOM 811 O O . GLU A 1 100 ? 6.247 3.661 -2.513 1.00 93.31 100 GLU A O 1
ATOM 816 N N . PHE A 1 101 ? 6.863 3.618 -4.672 1.00 90.69 101 PHE A N 1
ATOM 817 C CA . PHE A 1 101 ? 8.287 3.363 -4.416 1.00 90.69 101 PHE A CA 1
ATOM 818 C C . PHE A 1 101 ? 8.572 2.060 -3.653 1.00 90.69 101 PHE A C 1
ATOM 820 O O . PHE A 1 101 ? 9.420 2.044 -2.755 1.00 90.69 101 PHE A O 1
ATOM 827 N N . ALA A 1 102 ? 7.842 0.977 -3.954 1.00 84.94 102 ALA A N 1
ATOM 828 C CA . ALA A 1 102 ? 7.901 -0.267 -3.171 1.00 84.94 102 ALA A CA 1
ATOM 829 C C . ALA A 1 102 ? 7.899 -1.584 -3.979 1.00 84.94 102 ALA A C 1
ATOM 831 O O . ALA A 1 102 ? 7.610 -2.653 -3.434 1.00 84.94 102 ALA A O 1
ATOM 832 N N . ALA A 1 103 ? 8.186 -1.528 -5.280 1.00 77.31 103 ALA A N 1
ATOM 833 C CA . ALA A 1 103 ? 8.326 -2.721 -6.117 1.00 77.31 103 ALA A CA 1
ATOM 834 C C . ALA A 1 103 ? 9.774 -3.246 -6.124 1.00 77.31 103 ALA A C 1
ATOM 836 O O . ALA A 1 103 ? 10.714 -2.511 -5.830 1.00 77.31 103 ALA A O 1
ATOM 837 N N . LYS A 1 104 ? 9.965 -4.528 -6.461 1.00 68.31 104 LYS A N 1
ATOM 838 C CA . LYS A 1 104 ? 11.295 -5.073 -6.788 1.00 68.31 104 LYS A CA 1
ATOM 839 C C . LYS A 1 104 ? 11.619 -4.786 -8.247 1.00 68.31 104 LYS A C 1
ATOM 841 O O . LYS A 1 104 ? 10.715 -4.783 -9.067 1.00 68.31 104 LYS A O 1
ATOM 846 N N . SER A 1 105 ? 12.899 -4.613 -8.566 1.00 58.44 105 SER A N 1
ATOM 847 C CA . SER A 1 105 ? 13.360 -4.495 -9.951 1.00 58.44 105 SER A CA 1
ATOM 848 C C . SER A 1 105 ? 13.062 -5.774 -10.751 1.00 58.44 105 SER A C 1
ATOM 850 O O . SER A 1 105 ? 13.486 -6.865 -10.366 1.00 58.44 105 SER A O 1
ATOM 852 N N . ASN A 1 106 ? 12.322 -5.610 -11.853 1.00 59.53 106 ASN A N 1
ATOM 853 C CA . ASN A 1 106 ? 12.134 -6.524 -12.984 1.00 59.53 106 ASN A CA 1
ATOM 854 C C . ASN A 1 106 ? 11.717 -7.964 -12.649 1.00 59.53 106 ASN A C 1
ATOM 856 O O . ASN A 1 106 ? 12.402 -8.935 -12.984 1.00 59.53 106 ASN A O 1
ATOM 860 N N . HIS A 1 107 ? 10.513 -8.121 -12.098 1.00 60.44 107 HIS A N 1
ATOM 861 C CA . HIS A 1 107 ? 9.788 -9.382 -12.244 1.00 60.44 107 HIS A CA 1
ATOM 862 C C . HIS A 1 107 ? 9.268 -9.506 -13.687 1.00 60.44 107 HIS A C 1
ATOM 864 O O . HIS A 1 107 ? 8.252 -8.913 -14.035 1.00 60.44 107 HIS A O 1
ATOM 870 N N . ASN A 1 108 ? 9.986 -10.240 -14.546 1.00 65.50 108 ASN A N 1
ATOM 871 C CA . ASN A 1 108 ? 9.488 -10.619 -15.871 1.00 65.50 108 ASN A CA 1
ATOM 872 C C . ASN A 1 108 ? 8.751 -11.970 -15.751 1.00 65.50 108 ASN A C 1
ATOM 874 O O . ASN A 1 108 ? 9.425 -12.989 -15.556 1.00 65.50 108 ASN A O 1
ATOM 878 N N . PRO A 1 109 ? 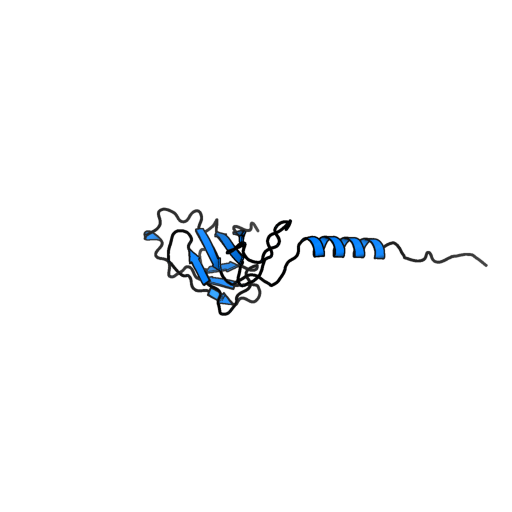7.412 -12.012 -15.885 1.00 63.75 109 PRO A N 1
ATOM 879 C CA . PRO A 1 109 ? 6.647 -13.251 -15.742 1.00 63.75 109 PRO A CA 1
ATOM 880 C C . PRO A 1 109 ? 7.019 -14.309 -16.797 1.00 63.75 109 PRO A C 1
ATOM 882 O O . PRO A 1 109 ? 6.973 -15.504 -16.513 1.00 63.75 109 PRO A O 1
ATOM 885 N N . LEU A 1 110 ? 7.500 -13.898 -17.977 1.00 65.31 110 LEU A N 1
ATOM 886 C CA . LEU A 1 110 ? 7.924 -14.812 -19.044 1.00 65.31 110 LEU A CA 1
ATOM 887 C C . LEU A 1 110 ? 9.249 -15.524 -18.732 1.00 65.31 110 LEU A C 1
ATOM 889 O O . LEU A 1 110 ? 9.482 -16.636 -19.201 1.00 65.31 110 LEU A O 1
ATOM 893 N N . LYS A 1 111 ? 10.114 -14.939 -17.889 1.00 63.31 111 LYS A N 1
ATOM 894 C CA . LYS A 1 111 ? 11.360 -15.607 -17.462 1.00 63.31 111 LYS A CA 1
ATOM 895 C C . LYS A 1 111 ? 11.098 -16.825 -16.571 1.00 63.31 111 LYS A C 1
ATOM 897 O O . LYS A 1 111 ? 11.923 -17.733 -16.536 1.00 63.31 111 LYS A O 1
ATOM 902 N N . ILE A 1 112 ? 9.971 -16.858 -15.858 1.00 58.69 112 ILE A N 1
ATOM 903 C CA . ILE A 1 112 ? 9.601 -17.987 -14.991 1.00 58.69 112 ILE A CA 1
ATOM 904 C C . ILE A 1 112 ? 9.119 -19.172 -15.831 1.00 58.69 112 ILE A C 1
ATOM 906 O O . ILE A 1 112 ? 9.502 -20.306 -15.551 1.00 58.69 112 ILE A O 1
ATOM 910 N N . LEU A 1 113 ? 8.361 -18.907 -16.899 1.00 54.53 113 LEU A N 1
ATOM 911 C CA . LEU A 1 113 ? 7.899 -19.940 -17.828 1.00 54.53 113 LEU A CA 1
ATOM 912 C C . LEU A 1 113 ? 9.077 -20.666 -18.492 1.00 54.53 113 LEU A C 1
ATOM 914 O O . LEU A 1 113 ? 9.149 -21.891 -18.432 1.00 54.53 113 LEU A O 1
ATOM 918 N N . HIS A 1 114 ? 10.065 -19.934 -19.018 1.00 55.44 114 HIS A N 1
ATOM 919 C CA . HIS A 1 114 ? 11.246 -20.562 -19.625 1.00 55.44 114 HIS A CA 1
ATOM 920 C C . HIS A 1 114 ? 12.063 -21.412 -18.637 1.00 55.44 114 HIS A C 1
ATOM 922 O O . HIS A 1 114 ? 12.587 -22.459 -19.013 1.00 55.44 114 HIS A O 1
ATOM 928 N N . ARG A 1 115 ? 12.142 -21.013 -17.360 1.00 52.38 115 ARG A N 1
ATOM 929 C CA . ARG A 1 115 ? 12.886 -21.768 -16.339 1.00 52.38 115 ARG A CA 1
ATOM 930 C C . ARG A 1 115 ? 12.215 -23.101 -15.992 1.00 52.38 115 ARG A C 1
ATOM 932 O O . ARG A 1 115 ? 12.907 -24.092 -15.778 1.00 52.38 115 ARG A O 1
ATOM 939 N N . ASN A 1 116 ? 10.884 -23.144 -15.983 1.00 49.12 116 ASN A N 1
ATOM 940 C CA . ASN A 1 116 ? 10.131 -24.362 -15.678 1.00 49.12 116 ASN A CA 1
ATOM 941 C C . ASN A 1 116 ? 10.168 -25.380 -16.832 1.00 49.12 116 ASN A C 1
ATOM 943 O O . ASN A 1 116 ? 10.252 -26.579 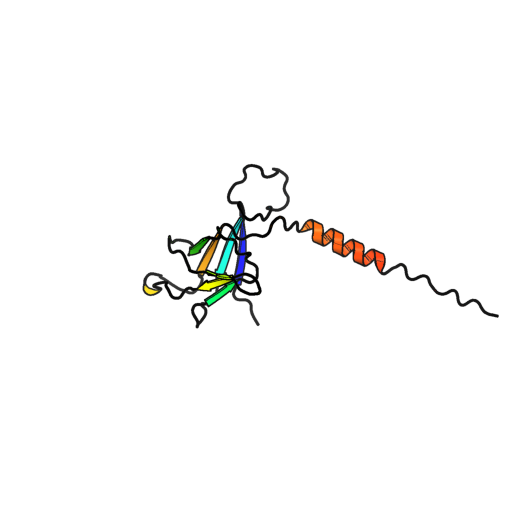-16.575 1.00 49.12 116 ASN A O 1
ATOM 947 N N . HIS A 1 117 ? 10.208 -24.926 -18.090 1.00 50.00 117 HIS A N 1
ATOM 948 C CA . HIS A 1 117 ? 10.392 -25.820 -19.242 1.00 50.00 117 HIS A CA 1
ATOM 949 C C . HIS A 1 117 ? 11.788 -26.467 -19.279 1.00 50.00 117 HIS A C 1
ATOM 951 O O . HIS A 1 117 ? 11.909 -27.654 -19.580 1.00 50.00 117 HIS A O 1
ATOM 957 N N . GLN A 1 118 ? 12.843 -25.740 -18.895 1.00 53.03 118 GLN A N 1
ATOM 958 C CA . GLN A 1 118 ? 14.200 -26.305 -18.836 1.00 53.03 118 GLN A CA 1
ATOM 959 C C . GLN A 1 118 ? 14.360 -27.397 -17.765 1.00 53.03 118 GLN A C 1
ATOM 961 O O . GLN A 1 118 ? 15.132 -28.337 -17.953 1.00 53.03 118 GLN A O 1
ATOM 966 N N . HIS A 1 119 ? 13.614 -27.319 -16.659 1.00 49.59 119 HIS A N 1
ATOM 967 C CA . HIS A 1 119 ? 13.633 -28.364 -15.633 1.00 49.59 119 HIS A CA 1
ATOM 968 C C . HIS A 1 119 ? 12.899 -29.647 -16.048 1.00 49.59 119 HIS A C 1
ATOM 970 O O . HIS A 1 119 ? 13.282 -30.719 -15.581 1.00 49.59 119 HIS A O 1
ATOM 976 N N . HIS A 1 120 ? 11.909 -29.572 -16.943 1.00 47.56 120 HIS A N 1
ATOM 977 C CA . HIS A 1 120 ? 11.255 -30.769 -17.480 1.00 47.56 120 HIS A CA 1
ATOM 978 C C . HIS A 1 120 ? 12.136 -31.531 -18.479 1.00 47.56 120 HIS A C 1
ATOM 980 O O . HIS A 1 120 ? 12.140 -32.758 -18.455 1.00 47.56 120 HIS A O 1
ATOM 986 N N . HIS A 1 121 ? 12.960 -30.843 -19.276 1.00 48.44 121 HIS A N 1
ATOM 987 C CA . HIS A 1 121 ? 13.873 -31.529 -20.201 1.00 48.44 121 HIS A CA 1
ATOM 988 C C . HIS A 1 121 ? 15.037 -32.255 -19.515 1.00 48.44 121 HIS A C 1
ATOM 990 O O . HIS A 1 121 ? 15.526 -33.247 -20.042 1.00 48.44 121 HIS A O 1
ATOM 996 N N . ARG A 1 122 ? 15.460 -31.826 -18.319 1.00 46.94 122 ARG A N 1
ATOM 997 C CA . ARG A 1 122 ? 16.545 -32.497 -17.580 1.00 46.94 122 ARG A CA 1
ATOM 998 C C . ARG A 1 122 ? 16.139 -33.786 -16.862 1.00 46.94 122 ARG A C 1
ATOM 1000 O O . ARG A 1 122 ? 17.021 -34.495 -16.401 1.00 46.94 122 ARG A O 1
ATOM 1007 N N . ARG A 1 123 ? 14.843 -34.098 -16.750 1.00 49.59 123 ARG A N 1
ATOM 1008 C CA . ARG A 1 123 ? 14.372 -35.332 -16.091 1.00 49.59 123 ARG A CA 1
ATOM 1009 C C . ARG A 1 123 ? 14.226 -36.532 -17.035 1.00 49.59 123 ARG A C 1
ATOM 1011 O O . ARG A 1 123 ? 13.931 -37.613 -16.553 1.00 49.59 123 ARG A O 1
ATOM 1018 N N . HIS A 1 124 ? 14.453 -36.356 -18.339 1.00 49.72 124 HIS A N 1
ATOM 1019 C CA . HIS A 1 124 ? 14.321 -37.417 -19.350 1.00 49.72 124 HIS A CA 1
ATOM 1020 C C . HIS A 1 124 ? 15.657 -37.940 -19.909 1.00 49.72 124 HIS A C 1
ATOM 1022 O O . HIS A 1 124 ? 15.673 -38.622 -20.928 1.00 49.72 124 HIS A O 1
ATOM 1028 N N . HIS A 1 125 ? 16.783 -37.651 -19.255 1.00 44.72 125 HIS A N 1
ATOM 1029 C CA . HIS A 1 125 ? 18.064 -38.306 -19.543 1.00 44.72 125 HIS A CA 1
ATOM 1030 C C . HIS A 1 125 ? 18.604 -38.935 -18.261 1.00 44.72 125 HIS A C 1
ATOM 1032 O O . HIS A 1 125 ? 19.503 -38.406 -17.612 1.00 44.72 125 HIS A O 1
ATOM 1038 N N . GLN A 1 126 ? 17.993 -40.052 -17.883 1.00 42.34 126 GLN A N 1
ATOM 1039 C CA . GLN A 1 126 ? 18.676 -41.105 -17.146 1.00 42.34 126 GLN A CA 1
ATOM 1040 C C . GLN A 1 126 ? 19.162 -42.084 -18.227 1.00 42.34 126 GLN A C 1
ATOM 1042 O O . GLN A 1 126 ? 18.329 -42.496 -19.034 1.00 42.34 126 GLN A O 1
ATOM 1047 N N . PRO A 1 127 ? 20.468 -42.379 -18.342 1.00 42.62 127 PRO A N 1
ATOM 1048 C CA . PRO A 1 127 ? 20.902 -43.492 -19.171 1.00 42.62 127 PRO A CA 1
ATOM 1049 C C . PRO A 1 127 ? 20.343 -44.771 -18.546 1.00 42.62 127 PRO A C 1
ATOM 1051 O O . PRO A 1 127 ? 20.502 -44.978 -17.343 1.00 42.62 127 PRO A O 1
ATOM 1054 N N . GLU A 1 128 ? 19.636 -45.565 -19.344 1.00 47.88 128 GLU A N 1
ATOM 1055 C CA . GLU A 1 128 ? 19.280 -46.934 -18.982 1.00 47.88 128 GLU A CA 1
ATOM 1056 C C . GLU A 1 128 ? 20.589 -47.707 -18.782 1.00 47.88 128 GLU A C 1
ATOM 1058 O O . GLU A 1 128 ? 21.469 -47.679 -19.645 1.00 47.88 128 GLU A O 1
ATOM 1063 N N . GLU A 1 129 ? 20.760 -48.295 -17.598 1.00 46.97 129 GLU A N 1
ATOM 1064 C CA . GLU A 1 129 ? 21.827 -49.255 -17.337 1.00 46.97 129 GLU A CA 1
ATOM 1065 C C . GLU A 1 129 ? 21.566 -50.482 -18.218 1.00 46.97 129 GLU A C 1
ATOM 1067 O O . GLU A 1 129 ? 20.502 -51.097 -18.160 1.00 46.97 129 GLU A O 1
ATOM 1072 N N . ASP A 1 130 ? 22.527 -50.753 -19.096 1.00 45.12 130 ASP A N 1
ATOM 1073 C CA . ASP A 1 130 ? 22.561 -51.880 -20.021 1.00 45.12 130 ASP A CA 1
ATOM 1074 C C . ASP A 1 130 ? 22.916 -53.144 -19.222 1.00 45.12 130 ASP A C 1
ATOM 1076 O O . ASP A 1 130 ? 24.086 -53.490 -19.051 1.00 45.12 130 ASP A O 1
ATOM 1080 N N . ASP A 1 131 ? 21.896 -53.796 -18.658 1.00 52.41 131 ASP A N 1
ATOM 1081 C CA . ASP A 1 131 ? 21.999 -55.160 -18.139 1.00 52.41 131 ASP A CA 1
ATOM 1082 C C . ASP A 1 131 ? 22.006 -56.133 -19.329 1.00 52.41 131 ASP A C 1
ATOM 1084 O O . ASP A 1 131 ? 20.979 -56.694 -19.720 1.00 52.41 131 ASP A O 1
ATOM 1088 N N . SER A 1 132 ? 23.187 -56.343 -19.913 1.00 49.84 132 SER A N 1
ATOM 1089 C CA . SER A 1 132 ? 23.454 -57.476 -20.801 1.00 49.84 132 SER A CA 1
ATOM 1090 C C . SER A 1 132 ? 24.414 -58.462 -20.124 1.00 49.84 132 SER A C 1
ATOM 1092 O O . SER A 1 132 ? 25.580 -58.148 -19.882 1.00 49.84 132 SER A O 1
ATOM 1094 N N . GLU A 1 133 ? 23.863 -59.637 -19.816 1.00 45.84 133 GLU A N 1
ATOM 1095 C CA . GLU A 1 133 ? 24.439 -60.848 -19.210 1.00 45.84 133 GLU A CA 1
ATOM 1096 C C . GLU A 1 133 ? 25.806 -61.290 -19.772 1.00 45.84 133 GLU A C 1
ATOM 1098 O O . GLU A 1 133 ? 25.980 -61.279 -20.991 1.00 45.84 133 GLU A O 1
ATOM 1103 N N . ILE A 1 134 ? 26.699 -61.794 -18.893 1.00 42.53 134 ILE A N 1
ATOM 1104 C CA . ILE A 1 134 ? 27.239 -63.183 -18.887 1.00 42.53 134 ILE A CA 1
ATOM 1105 C C . ILE A 1 134 ? 27.494 -63.614 -17.435 1.00 42.53 134 ILE A C 1
ATOM 1107 O O . ILE A 1 134 ? 28.198 -62.866 -16.718 1.00 42.53 134 ILE A O 1
#